Protein AF-A0A536CEG0-F1 (afdb_monomer)

Structure (mmCIF, N/CA/C/O backbone):
data_AF-A0A536CEG0-F1
#
_entry.id   AF-A0A536CEG0-F1
#
loop_
_atom_site.group_PDB
_atom_site.id
_atom_site.type_symbol
_atom_site.label_atom_id
_atom_site.label_alt_id
_atom_site.label_comp_id
_atom_site.label_asym_id
_atom_site.label_entity_id
_atom_site.label_seq_id
_atom_site.pdbx_PDB_ins_code
_atom_site.Cartn_x
_atom_site.Cartn_y
_atom_site.Cartn_z
_atom_site.occupancy
_atom_site.B_iso_or_equiv
_atom_site.auth_seq_id
_atom_site.auth_comp_id
_atom_site.auth_asym_id
_atom_site.auth_atom_id
_atom_site.pdbx_PDB_model_num
ATOM 1 N N . MET A 1 1 ? -6.445 0.793 20.386 1.00 78.94 1 MET A N 1
ATOM 2 C CA . MET A 1 1 ? -6.474 -0.437 19.565 1.00 78.94 1 MET A CA 1
ATOM 3 C C . MET A 1 1 ? -5.183 -0.459 18.763 1.00 78.94 1 MET A C 1
ATOM 5 O O . MET A 1 1 ? -4.771 0.615 18.348 1.00 78.94 1 MET A O 1
ATOM 9 N N . ILE A 1 2 ? -4.511 -1.605 18.633 1.00 89.88 2 ILE A N 1
ATOM 10 C CA . ILE A 1 2 ? -3.238 -1.699 17.895 1.00 89.88 2 ILE A CA 1
ATOM 11 C C . ILE A 1 2 ? -3.540 -1.545 16.394 1.00 89.88 2 ILE A C 1
ATOM 13 O O . ILE A 1 2 ? -4.422 -2.263 15.911 1.00 89.88 2 ILE A O 1
ATOM 17 N N . PRO A 1 3 ? -2.881 -0.627 15.662 1.00 93.00 3 PRO A N 1
ATOM 18 C CA . PRO A 1 3 ? -3.089 -0.497 14.227 1.00 93.00 3 PRO A CA 1
ATOM 19 C C . PRO A 1 3 ? -2.531 -1.719 13.494 1.00 93.00 3 PRO A C 1
ATOM 21 O O . PRO A 1 3 ? -1.520 -2.295 13.900 1.00 93.00 3 PRO A O 1
ATOM 24 N N . VAL A 1 4 ? -3.180 -2.112 12.401 1.00 95.81 4 VAL A N 1
ATOM 25 C CA . VAL A 1 4 ? -2.738 -3.235 11.566 1.00 95.81 4 VAL A CA 1
ATOM 26 C C . VAL A 1 4 ? -2.198 -2.704 10.247 1.00 95.81 4 VAL A C 1
ATOM 28 O O . VAL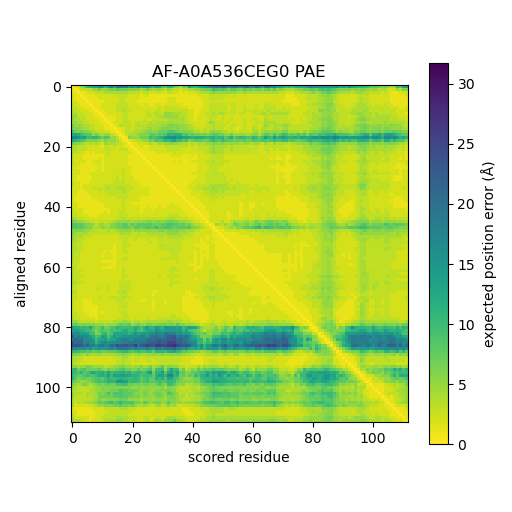 A 1 4 ? -2.864 -1.938 9.554 1.00 95.81 4 VAL A O 1
ATOM 31 N N . VAL A 1 5 ? -0.998 -3.126 9.871 1.00 95.75 5 VAL A N 1
ATOM 32 C CA . VAL A 1 5 ? -0.405 -2.832 8.566 1.00 95.75 5 VAL A CA 1
ATOM 33 C C . VAL A 1 5 ? -0.405 -4.114 7.752 1.00 95.75 5 VAL A C 1
ATOM 35 O O . VAL A 1 5 ? 0.249 -5.084 8.115 1.00 95.75 5 VAL A O 1
ATOM 38 N N . VAL A 1 6 ? -1.146 -4.126 6.652 1.00 96.62 6 VAL A N 1
ATOM 39 C CA . VAL A 1 6 ? -1.098 -5.176 5.637 1.00 96.62 6 VAL A CA 1
ATOM 40 C C . V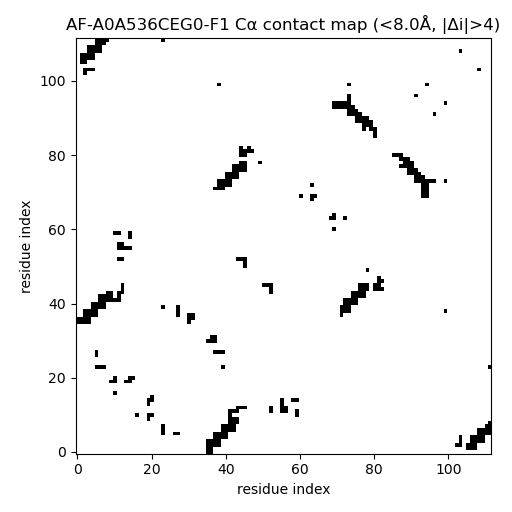AL A 1 6 ? 0.079 -4.856 4.722 1.00 96.62 6 VAL A C 1
ATOM 42 O O . VAL A 1 6 ? 0.032 -3.877 3.984 1.00 96.62 6 VAL A O 1
ATOM 45 N N . GLY A 1 7 ? 1.162 -5.617 4.822 1.00 94.94 7 GLY A N 1
ATOM 46 C CA . GLY A 1 7 ? 2.349 -5.451 3.989 1.00 94.94 7 GLY A CA 1
ATOM 47 C C . GLY A 1 7 ? 2.308 -6.393 2.795 1.00 94.94 7 GLY A C 1
ATOM 48 O O . GLY A 1 7 ? 2.046 -7.579 2.972 1.00 94.94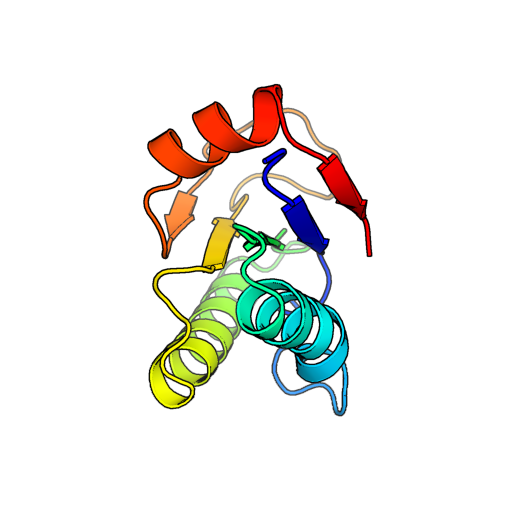 7 GLY A O 1
ATOM 49 N N . SER A 1 8 ? 2.592 -5.888 1.597 1.00 94.94 8 SER A N 1
ATOM 50 C CA . SER A 1 8 ? 2.819 -6.727 0.417 1.00 94.94 8 SER A CA 1
ATOM 51 C C . SER A 1 8 ? 3.820 -6.098 -0.550 1.00 94.94 8 SER A C 1
ATOM 53 O O . SER A 1 8 ? 4.196 -4.932 -0.434 1.00 94.94 8 SER A O 1
ATOM 55 N N . ARG A 1 9 ? 4.301 -6.911 -1.493 1.00 92.75 9 ARG A N 1
ATOM 56 C CA . ARG A 1 9 ? 5.365 -6.546 -2.450 1.00 92.75 9 ARG A CA 1
ATOM 57 C C . ARG A 1 9 ? 5.139 -7.060 -3.874 1.00 92.75 9 ARG A C 1
ATOM 59 O O . ARG A 1 9 ? 6.080 -7.210 -4.657 1.00 92.75 9 ARG A O 1
ATOM 66 N N . PHE A 1 10 ? 3.911 -7.470 -4.176 1.00 90.50 10 PHE A N 1
ATOM 67 C CA . PHE A 1 10 ? 3.590 -8.214 -5.396 1.00 90.50 10 PHE A CA 1
ATOM 68 C C . PHE A 1 10 ? 2.471 -7.583 -6.220 1.00 90.50 10 PHE A C 1
ATOM 70 O O . PHE A 1 10 ? 2.364 -7.878 -7.413 1.00 90.50 10 PHE A O 1
ATOM 77 N N . VAL A 1 11 ? 1.656 -6.705 -5.633 1.00 92.75 11 VAL A N 1
ATOM 78 C CA . VAL A 1 11 ? 0.476 -6.170 -6.310 1.00 92.75 11 VAL A CA 1
ATOM 79 C C . VAL A 1 11 ? 0.863 -5.031 -7.239 1.00 92.75 11 VAL A C 1
ATOM 81 O O . VAL A 1 11 ? 0.526 -5.076 -8.419 1.00 92.75 11 VAL A O 1
ATOM 84 N N . ALA A 1 12 ? 1.636 -4.051 -6.766 1.00 88.81 12 ALA A N 1
ATOM 85 C CA . ALA A 1 12 ? 2.073 -2.930 -7.598 1.00 88.81 12 ALA A CA 1
ATOM 86 C C . ALA A 1 12 ? 3.039 -3.365 -8.709 1.00 88.81 12 ALA A C 1
ATOM 88 O O . ALA A 1 12 ? 3.161 -2.676 -9.719 1.00 88.81 12 ALA A O 1
ATOM 89 N N . LYS A 1 13 ? 3.688 -4.531 -8.570 1.00 90.44 13 LYS A N 1
ATOM 90 C CA . LYS A 1 13 ? 4.522 -5.135 -9.622 1.00 90.44 13 LYS A CA 1
ATOM 91 C C . LYS A 1 13 ? 3.690 -5.666 -10.796 1.00 90.44 13 LYS A C 1
ATOM 93 O O . LYS A 1 13 ? 4.147 -5.642 -11.940 1.00 90.44 13 LYS A O 1
ATOM 98 N N . TYR A 1 14 ? 2.496 -6.188 -10.519 1.00 90.19 14 TYR A N 1
ATOM 99 C CA . TYR A 1 14 ? 1.606 -6.766 -11.523 1.00 90.19 14 TYR A CA 1
ATOM 100 C C . TYR A 1 14 ? 0.133 -6.477 -11.181 1.00 90.19 14 TYR A C 1
ATOM 102 O O . TYR A 1 14 ? -0.615 -7.389 -10.813 1.00 90.19 14 TYR A O 1
ATOM 110 N N . PRO A 1 15 ? -0.300 -5.208 -11.309 1.00 88.44 15 PRO A N 1
ATOM 111 C CA . PRO A 1 15 ? -1.611 -4.762 -10.830 1.00 88.44 15 PRO A CA 1
ATOM 112 C C . PRO A 1 15 ? -2.771 -5.360 -11.627 1.00 88.44 15 PRO A C 1
ATOM 114 O O . PRO A 1 15 ? -3.870 -5.500 -11.105 1.00 88.44 15 PRO A O 1
ATOM 117 N N . THR A 1 16 ? -2.530 -5.750 -12.880 1.00 87.56 16 THR A N 1
ATOM 118 C CA . THR A 1 16 ? -3.519 -6.393 -13.756 1.00 87.56 16 THR A CA 1
ATOM 119 C C . THR A 1 16 ? -3.600 -7.910 -13.568 1.00 87.56 16 THR A C 1
ATOM 121 O O . THR A 1 16 ? -4.397 -8.568 -14.235 1.00 87.56 16 THR A O 1
ATOM 124 N N . GLY A 1 17 ? -2.784 -8.485 -12.677 1.00 84.19 17 GLY A N 1
ATOM 125 C CA . GLY A 1 17 ? -2.828 -9.905 -12.353 1.00 84.19 17 GLY A CA 1
ATOM 126 C C . GLY A 1 17 ? -4.125 -10.282 -11.657 1.00 84.19 17 GLY A C 1
ATOM 127 O O . GLY A 1 17 ? -4.418 -9.781 -10.571 1.00 84.19 17 GLY A O 1
ATOM 128 N N . GLY A 1 18 ? -4.892 -11.179 -12.281 1.00 75.12 18 GLY A N 1
ATOM 129 C CA . GLY A 1 18 ? -6.186 -11.627 -11.772 1.00 75.12 18 GLY A CA 1
ATOM 130 C C . GLY A 1 18 ? -6.083 -12.127 -10.331 1.00 75.12 18 GLY A C 1
ATOM 131 O O . GLY A 1 18 ? -5.405 -13.111 -10.059 1.00 75.12 18 GLY A O 1
ATOM 132 N N . GLY A 1 19 ? -6.743 -11.427 -9.408 1.00 80.50 19 GLY A N 1
ATOM 133 C CA . GLY A 1 19 ? -6.816 -11.789 -7.991 1.00 80.50 19 GLY A CA 1
ATOM 134 C C . GLY A 1 19 ? -5.708 -11.226 -7.094 1.00 80.50 19 GLY A C 1
ATOM 135 O O . GLY A 1 19 ? -5.956 -11.082 -5.901 1.00 80.50 19 GLY A O 1
ATOM 136 N N . ASN A 1 20 ? -4.546 -10.816 -7.619 1.00 87.56 20 ASN A N 1
ATOM 137 C CA . ASN A 1 20 ? -3.448 -10.295 -6.784 1.00 87.56 20 ASN A CA 1
ATOM 138 C C . ASN A 1 20 ? -3.881 -9.076 -5.967 1.00 87.56 20 ASN A C 1
ATOM 140 O O . ASN A 1 20 ? -3.627 -9.000 -4.769 1.00 87.56 20 ASN A O 1
ATOM 144 N N . PHE A 1 21 ? -4.588 -8.150 -6.615 1.00 90.56 21 PHE A N 1
ATOM 145 C CA . PHE A 1 21 ? -5.092 -6.944 -5.968 1.00 90.56 21 PHE A CA 1
ATOM 146 C C . PHE A 1 21 ? -6.102 -7.251 -4.857 1.00 90.56 21 PHE A C 1
ATOM 148 O O . PHE A 1 21 ? -6.144 -6.560 -3.843 1.00 90.56 21 PHE A O 1
ATOM 155 N N . TRP A 1 22 ? -6.901 -8.307 -5.027 1.00 91.56 22 TRP A N 1
ATOM 156 C CA . TRP A 1 22 ? -7.939 -8.676 -4.069 1.00 91.56 22 TRP A CA 1
ATOM 157 C C . TRP A 1 22 ? -7.361 -9.155 -2.733 1.00 91.56 22 TRP A C 1
ATOM 159 O O . TRP A 1 22 ? -7.965 -8.909 -1.690 1.00 91.56 22 TRP A O 1
ATOM 169 N N . VAL A 1 23 ? -6.189 -9.803 -2.745 1.00 93.06 23 VAL A N 1
ATOM 170 C CA . VAL A 1 23 ? -5.642 -10.457 -1.548 1.00 93.06 23 VAL A CA 1
ATOM 171 C C . VAL A 1 23 ? -5.352 -9.460 -0.418 1.00 93.06 23 VAL A C 1
ATOM 173 O O . VAL A 1 23 ? -5.892 -9.685 0.662 1.00 93.06 23 VAL A O 1
ATOM 176 N N . PRO A 1 24 ? -4.603 -8.352 -0.598 1.00 95.88 24 PRO A N 1
ATOM 177 C CA . PRO A 1 24 ? -4.438 -7.364 0.473 1.00 95.88 24 PRO A CA 1
ATOM 178 C C . PRO A 1 24 ? -5.691 -6.503 0.679 1.00 95.88 24 PRO A C 1
ATOM 180 O O . PRO A 1 24 ? -6.004 -6.125 1.810 1.00 95.88 24 PRO A O 1
ATOM 183 N N . LEU A 1 25 ? -6.444 -6.231 -0.396 1.00 95.69 25 LEU A N 1
ATOM 184 C CA . LEU A 1 25 ? -7.642 -5.392 -0.344 1.00 95.69 25 LEU A CA 1
ATOM 185 C C . LEU A 1 25 ? -8.709 -5.965 0.596 1.00 95.69 25 LEU A C 1
ATOM 187 O O . LEU A 1 25 ? -9.279 -5.218 1.389 1.00 95.69 25 LEU A O 1
ATOM 191 N N . GLN A 1 26 ? -8.974 -7.273 0.547 1.00 96.00 26 GLN A N 1
ATOM 192 C CA . GLN A 1 26 ? -9.984 -7.885 1.419 1.00 96.00 26 GLN A CA 1
ATOM 193 C C . GLN A 1 26 ? -9.605 -7.786 2.906 1.00 96.00 26 GLN A C 1
ATOM 195 O O . GLN A 1 26 ? -10.487 -7.570 3.736 1.00 96.00 26 GLN A O 1
ATOM 200 N N . TYR A 1 27 ? -8.311 -7.872 3.252 1.00 97.31 27 TYR A N 1
ATOM 201 C CA . TYR A 1 27 ? -7.854 -7.662 4.630 1.00 97.31 27 TYR A CA 1
ATOM 202 C C . TYR A 1 27 ? -8.035 -6.206 5.046 1.00 97.31 27 TYR A C 1
ATOM 204 O O . TYR A 1 27 ? -8.602 -5.949 6.106 1.00 97.31 27 TYR A O 1
ATOM 212 N N . LEU A 1 28 ? -7.619 -5.255 4.203 1.00 97.06 28 LEU A N 1
ATOM 213 C CA . LEU A 1 28 ? -7.790 -3.828 4.471 1.00 97.06 28 LEU A CA 1
ATOM 214 C C . LEU A 1 28 ? -9.265 -3.475 4.724 1.00 97.06 28 LEU A C 1
ATOM 216 O O . LEU A 1 28 ? -9.590 -2.853 5.736 1.00 97.06 28 LEU A O 1
ATOM 220 N N . LEU A 1 29 ? -10.157 -3.889 3.820 1.00 97.31 29 LEU A N 1
ATOM 221 C CA . LEU A 1 29 ? -11.587 -3.597 3.913 1.00 97.31 29 LEU A CA 1
ATOM 222 C C . LEU A 1 29 ? -12.245 -4.323 5.091 1.00 97.31 29 LEU A C 1
ATOM 224 O O . LEU A 1 29 ? -13.002 -3.705 5.838 1.00 97.31 29 LEU A O 1
ATOM 228 N N . GLY A 1 30 ? -11.934 -5.606 5.292 1.00 97.88 30 GLY A N 1
ATOM 229 C CA . GLY A 1 30 ? -12.488 -6.401 6.386 1.00 97.88 30 GLY A CA 1
ATOM 230 C C . GLY A 1 30 ? -12.094 -5.859 7.760 1.00 97.88 30 GLY A C 1
ATOM 231 O O . GLY A 1 30 ? -12.953 -5.673 8.618 1.00 97.88 30 GLY A O 1
ATOM 232 N N . LEU A 1 31 ? -10.816 -5.523 7.957 1.00 97.25 31 LEU A N 1
ATOM 233 C CA . LEU A 1 31 ? -10.331 -4.934 9.207 1.00 97.25 31 LEU A CA 1
ATOM 234 C C . LEU A 1 31 ? -10.998 -3.582 9.486 1.00 97.25 31 LEU A C 1
ATOM 236 O O . LEU A 1 31 ? -11.468 -3.347 10.600 1.00 97.25 31 LEU A O 1
ATOM 240 N N . ARG A 1 32 ? -11.117 -2.714 8.475 1.00 95.94 32 ARG A N 1
ATOM 241 C CA . ARG A 1 32 ? -11.794 -1.419 8.643 1.00 95.94 32 ARG A CA 1
ATOM 242 C C . ARG A 1 32 ? -13.285 -1.562 8.929 1.00 95.94 32 ARG A C 1
ATOM 244 O O . ARG A 1 32 ? -13.802 -0.813 9.754 1.00 95.94 32 ARG A O 1
ATOM 251 N N . ALA A 1 33 ? -13.963 -2.539 8.327 1.00 97.50 33 ALA A N 1
ATOM 252 C CA . ALA A 1 33 ? -15.359 -2.845 8.640 1.00 97.50 33 ALA A CA 1
ATOM 253 C C . ALA A 1 33 ? -15.554 -3.300 10.100 1.00 97.50 33 ALA A C 1
ATOM 255 O O . ALA A 1 33 ? -16.603 -3.048 10.686 1.00 97.50 33 ALA A O 1
ATOM 256 N N . LEU A 1 34 ? -14.531 -3.911 10.709 1.00 97.06 34 LEU A N 1
ATOM 257 C CA . LEU A 1 34 ? -14.507 -4.282 12.130 1.00 97.06 34 LEU A CA 1
ATOM 258 C C . LEU A 1 34 ? -14.105 -3.125 13.065 1.00 97.06 34 LEU A C 1
ATOM 260 O O . LEU A 1 34 ? -13.987 -3.326 14.272 1.00 97.06 34 LEU A O 1
ATOM 264 N N . GLY A 1 35 ? -13.874 -1.920 12.535 1.00 95.88 35 GLY A N 1
ATOM 265 C CA . GLY A 1 35 ? -13.415 -0.768 13.313 1.00 95.88 35 GLY A CA 1
ATOM 266 C C . GLY A 1 35 ? -11.924 -0.801 13.661 1.00 95.88 35 GLY A C 1
ATOM 267 O O . GLY A 1 35 ? -11.476 0.000 14.481 1.00 95.88 35 GLY A O 1
ATOM 268 N N . VAL A 1 36 ? -11.147 -1.699 13.044 1.00 95.19 36 VAL A N 1
ATOM 269 C CA . VAL A 1 36 ? -9.691 -1.733 13.197 1.00 95.19 36 VAL A CA 1
ATOM 270 C C . VAL A 1 36 ? -9.067 -0.639 12.341 1.00 95.19 36 VAL A C 1
ATOM 272 O O . VAL A 1 36 ? -9.370 -0.479 11.156 1.00 95.19 36 VAL A O 1
ATOM 275 N N . GLU A 1 37 ? -8.149 0.111 12.940 1.00 93.50 37 GLU A N 1
ATOM 276 C CA . GLU A 1 37 ? -7.315 1.052 12.210 1.00 93.50 37 GLU A CA 1
ATOM 277 C C . GLU A 1 37 ? -6.307 0.277 11.348 1.00 93.50 37 GLU A C 1
ATOM 279 O O . GLU A 1 37 ? -5.288 -0.195 11.849 1.00 93.50 37 GLU A O 1
ATOM 284 N N . ALA A 1 38 ? -6.616 0.098 10.061 1.00 95.19 38 ALA A N 1
ATOM 285 C CA . ALA A 1 38 ? -5.816 -0.731 9.161 1.00 95.19 38 ALA A CA 1
ATOM 286 C C . ALA A 1 38 ? -5.265 0.033 7.953 1.00 95.19 38 ALA A C 1
ATOM 288 O O . ALA A 1 38 ? -5.980 0.801 7.313 1.00 95.19 38 ALA A O 1
ATOM 289 N N . TYR A 1 39 ? -4.013 -0.208 7.594 1.00 95.31 39 TYR A N 1
ATOM 290 C CA . TYR A 1 39 ? -3.362 0.384 6.427 1.00 95.31 39 TYR A CA 1
ATOM 291 C C . TYR A 1 39 ? -2.783 -0.700 5.536 1.00 95.31 39 TYR A C 1
ATOM 293 O O . TYR A 1 39 ? -2.455 -1.779 6.016 1.00 95.31 39 TYR A O 1
ATOM 301 N N . TRP A 1 40 ? -2.617 -0.402 4.254 1.00 95.75 40 TRP A N 1
ATOM 302 C CA . TRP A 1 40 ? -1.868 -1.252 3.336 1.00 95.75 40 TRP A CA 1
ATOM 303 C C . TRP A 1 40 ? -0.563 -0.555 2.953 1.00 95.75 40 TRP A C 1
ATOM 305 O O . TRP A 1 40 ? -0.583 0.561 2.443 1.00 95.75 40 TRP A O 1
ATOM 315 N N . LEU A 1 41 ? 0.563 -1.212 3.221 1.00 94.88 41 LEU A N 1
ATOM 316 C CA . LEU A 1 41 ? 1.891 -0.835 2.756 1.00 94.88 41 LEU A CA 1
ATOM 317 C C . LEU A 1 41 ? 2.291 -1.716 1.564 1.00 94.88 41 LEU A C 1
ATOM 319 O O . LEU A 1 41 ? 2.550 -2.907 1.735 1.00 94.88 41 LEU A O 1
ATOM 323 N N . GLU A 1 42 ? 2.360 -1.132 0.372 1.00 95.12 42 GLU A N 1
ATOM 324 C CA . GLU A 1 42 ? 2.820 -1.812 -0.841 1.00 95.12 42 GLU A CA 1
ATOM 325 C C . GLU A 1 42 ? 4.255 -1.396 -1.178 1.00 95.12 42 GLU A C 1
ATOM 327 O O . GLU A 1 42 ? 4.561 -0.211 -1.325 1.00 95.12 42 GLU A O 1
ATOM 332 N N . LEU A 1 43 ? 5.140 -2.377 -1.321 1.00 93.38 43 LEU A N 1
ATOM 333 C CA . LEU A 1 43 ? 6.550 -2.170 -1.640 1.00 93.38 43 LEU A CA 1
ATOM 334 C C . LEU A 1 43 ? 6.833 -2.558 -3.095 1.00 93.38 43 LEU A C 1
ATOM 336 O O . LEU A 1 43 ? 6.444 -3.634 -3.550 1.00 93.38 43 LEU A O 1
ATOM 340 N N . LEU A 1 44 ? 7.535 -1.698 -3.833 1.00 93.06 44 LEU A N 1
ATOM 341 C CA . LEU A 1 44 ? 7.804 -1.891 -5.255 1.00 93.06 44 LEU A CA 1
ATOM 342 C C . LEU A 1 44 ? 9.290 -1.722 -5.579 1.00 93.06 44 LEU A C 1
ATOM 344 O O . LEU A 1 44 ? 9.852 -0.641 -5.421 1.00 93.06 44 LEU A O 1
ATOM 348 N N . TRP A 1 45 ? 9.885 -2.777 -6.140 1.00 92.06 45 TRP A N 1
ATOM 349 C CA . TRP A 1 45 ? 11.217 -2.752 -6.749 1.00 92.06 45 TRP A CA 1
ATOM 350 C C . TRP A 1 45 ? 11.116 -2.915 -8.272 1.00 92.06 45 TRP A C 1
ATOM 352 O O . TRP A 1 45 ? 10.319 -3.733 -8.748 1.00 92.06 45 TRP A O 1
ATOM 362 N N . PRO A 1 46 ? 11.926 -2.184 -9.053 1.00 88.88 46 PRO A N 1
ATOM 363 C CA . PRO A 1 46 ? 11.796 -2.097 -10.501 1.00 88.88 46 PRO A CA 1
ATOM 364 C C . PRO A 1 46 ? 12.295 -3.314 -11.281 1.00 88.88 46 PRO A C 1
ATOM 366 O O . PRO A 1 46 ? 11.931 -3.456 -12.446 1.00 88.88 46 PRO A O 1
ATOM 369 N N . GLN A 1 47 ? 13.086 -4.200 -10.665 1.00 84.19 47 GLN A N 1
ATOM 370 C CA . GLN A 1 47 ? 13.668 -5.383 -11.323 1.00 84.19 47 GLN A CA 1
ATOM 371 C C . GLN A 1 47 ? 14.359 -5.022 -12.646 1.00 84.19 47 GLN A C 1
ATOM 373 O O . GLN A 1 47 ? 13.975 -5.498 -13.715 1.00 84.19 47 GLN A O 1
ATOM 378 N N . SER A 1 48 ? 15.316 -4.098 -12.560 1.00 83.56 48 SER A N 1
ATOM 379 C CA . SER A 1 48 ? 16.085 -3.563 -13.689 1.00 83.56 48 SER A CA 1
ATOM 380 C C . SER A 1 48 ? 15.284 -2.745 -14.735 1.00 83.56 48 SER A C 1
ATOM 382 O O . SER A 1 48 ? 15.888 -2.216 -15.665 1.00 83.56 48 SER A O 1
ATOM 384 N N . ASP A 1 49 ? 13.958 -2.557 -14.589 1.00 91.31 49 ASP A N 1
ATOM 385 C CA . ASP A 1 49 ? 13.126 -1.702 -15.465 1.00 91.31 49 ASP A CA 1
ATOM 386 C C . ASP A 1 49 ? 12.246 -0.720 -14.663 1.00 91.31 49 ASP A C 1
ATOM 388 O O . ASP A 1 49 ? 11.057 -0.937 -14.392 1.00 91.31 49 ASP A O 1
ATOM 392 N N . VAL A 1 50 ? 12.835 0.428 -14.316 1.00 91.62 50 VAL A N 1
ATOM 393 C CA . VAL A 1 50 ? 12.159 1.511 -13.576 1.00 91.62 50 VAL A CA 1
ATOM 394 C C . VAL A 1 50 ? 10.968 2.076 -14.347 1.00 91.62 50 VAL A C 1
ATOM 396 O O . VAL A 1 50 ? 9.947 2.425 -13.751 1.00 91.62 50 VAL A O 1
ATOM 399 N N . ALA A 1 51 ? 11.050 2.145 -15.677 1.00 93.62 51 ALA A N 1
ATOM 400 C CA . ALA A 1 51 ? 9.963 2.677 -16.491 1.00 93.62 51 ALA A CA 1
ATOM 401 C C . ALA A 1 51 ? 8.724 1.773 -16.407 1.00 93.62 51 ALA A C 1
ATOM 403 O O . ALA A 1 51 ? 7.600 2.264 -16.266 1.00 93.62 51 ALA A O 1
ATOM 404 N N . ARG A 1 52 ? 8.910 0.449 -16.440 1.00 93.69 52 ARG A N 1
ATOM 405 C CA . ARG A 1 52 ? 7.835 -0.522 -16.204 1.00 93.69 52 ARG A CA 1
ATOM 406 C C . ARG A 1 52 ? 7.287 -0.441 -14.787 1.00 93.69 52 ARG A C 1
ATOM 408 O O . ARG A 1 52 ? 6.065 -0.502 -14.624 1.00 93.69 52 ARG A O 1
ATOM 415 N N . ALA A 1 53 ? 8.148 -0.278 -13.788 1.00 93.56 53 ALA A N 1
ATOM 416 C CA . ALA A 1 53 ? 7.725 -0.105 -12.401 1.00 93.56 53 ALA A CA 1
ATOM 417 C C . ALA A 1 53 ? 6.798 1.109 -12.255 1.00 93.56 53 ALA A C 1
ATOM 419 O O . ALA A 1 53 ? 5.704 0.982 -11.715 1.00 93.56 53 ALA A O 1
ATOM 420 N N . ARG A 1 54 ? 7.165 2.256 -12.845 1.00 95.12 54 ARG A N 1
ATOM 421 C CA . ARG A 1 54 ? 6.336 3.472 -12.834 1.00 95.12 54 ARG A CA 1
ATOM 422 C C . ARG A 1 54 ? 4.998 3.296 -13.555 1.00 95.12 54 ARG A C 1
ATOM 424 O O . ARG A 1 54 ? 3.983 3.756 -13.043 1.00 95.12 54 ARG A O 1
ATOM 431 N N . ARG A 1 55 ? 4.953 2.595 -14.695 1.00 95.75 55 ARG A N 1
ATOM 432 C CA . ARG A 1 55 ? 3.676 2.276 -15.376 1.00 95.75 55 ARG A CA 1
ATOM 433 C C . ARG A 1 55 ? 2.768 1.392 -14.515 1.00 95.75 55 ARG A C 1
ATOM 435 O O . ARG A 1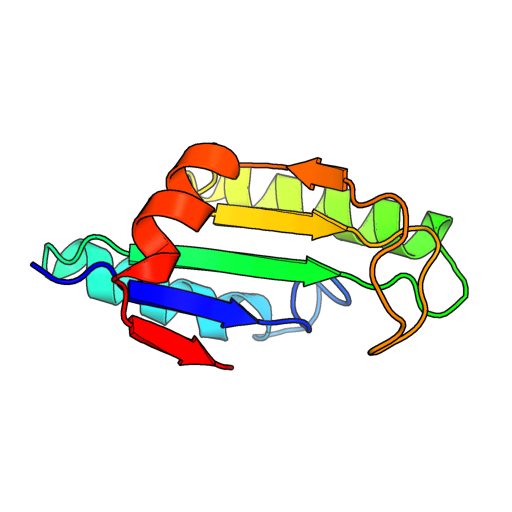 55 ? 1.553 1.587 -14.477 1.00 95.75 55 ARG A O 1
ATOM 442 N N . SER A 1 56 ? 3.359 0.426 -13.818 1.00 94.75 56 SER A N 1
ATOM 443 C CA . SER A 1 56 ? 2.624 -0.483 -12.932 1.00 94.75 56 SER A CA 1
ATOM 444 C C . SER A 1 56 ? 2.120 0.259 -11.689 1.00 94.75 56 SER A C 1
ATOM 446 O O . SER A 1 56 ? 0.948 0.140 -11.346 1.00 94.75 56 SER A O 1
ATOM 448 N N . LEU A 1 57 ? 2.949 1.132 -11.105 1.00 95.50 57 LEU A N 1
ATOM 449 C CA . LEU A 1 57 ? 2.561 2.059 -10.041 1.00 95.50 57 LEU A CA 1
ATOM 450 C C . LEU A 1 57 ? 1.375 2.938 -10.456 1.00 95.50 57 LEU A C 1
ATOM 452 O O . LEU A 1 57 ? 0.397 3.006 -9.724 1.00 95.50 57 LEU A O 1
ATOM 456 N N . GLN A 1 58 ? 1.425 3.563 -11.636 1.00 95.88 58 GLN A N 1
ATOM 457 C CA . GLN A 1 58 ? 0.325 4.391 -12.144 1.00 95.88 58 GLN A CA 1
ATOM 458 C C . GLN A 1 58 ? -0.973 3.589 -12.289 1.00 95.88 58 GLN A C 1
ATOM 460 O O . GLN A 1 58 ? -2.033 4.040 -11.867 1.00 95.88 58 GLN A O 1
ATOM 465 N N . THR A 1 59 ? -0.891 2.372 -12.834 1.00 95.44 59 THR A N 1
ATOM 466 C CA . THR A 1 59 ? -2.059 1.486 -12.968 1.00 95.44 59 THR A CA 1
ATOM 467 C C . THR A 1 59 ? -2.639 1.127 -11.599 1.00 95.44 59 THR A C 1
ATOM 469 O O . THR A 1 59 ? -3.850 1.197 -11.398 1.00 95.44 59 THR A O 1
ATOM 472 N N . PHE A 1 60 ? -1.776 0.789 -10.638 1.00 95.38 60 PHE A N 1
ATOM 473 C CA . PHE A 1 60 ? -2.172 0.513 -9.260 1.00 95.38 60 PHE A CA 1
ATOM 474 C C . PHE A 1 60 ? -2.833 1.733 -8.601 1.00 95.38 60 PHE A C 1
ATOM 476 O O . PHE A 1 60 ? -3.886 1.592 -7.984 1.00 95.38 60 PHE A O 1
ATOM 483 N N . GLN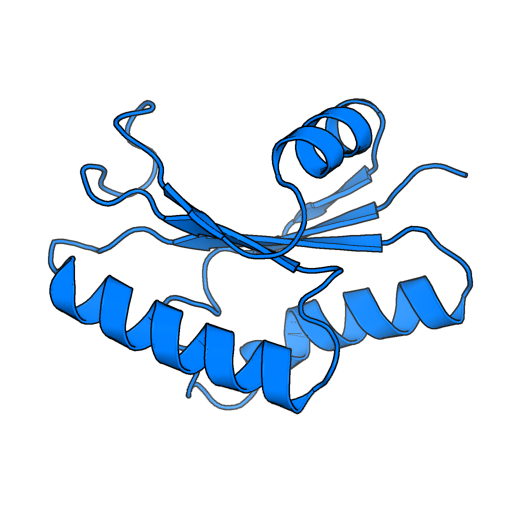 A 1 61 ? -2.268 2.932 -8.790 1.00 95.19 61 GLN A N 1
ATOM 484 C CA . GLN A 1 61 ? -2.831 4.197 -8.312 1.00 95.19 61 GLN A CA 1
ATOM 485 C C . GLN A 1 61 ? -4.242 4.428 -8.862 1.00 95.19 61 GLN A C 1
ATOM 487 O O . GLN A 1 61 ? -5.163 4.687 -8.093 1.00 95.19 61 GLN A O 1
ATOM 492 N N . CYS A 1 62 ? -4.455 4.235 -10.166 1.00 95.19 62 CYS A N 1
ATOM 493 C CA . CYS A 1 62 ? -5.789 4.340 -10.756 1.00 95.19 62 CYS A CA 1
ATOM 494 C C . CYS A 1 62 ? -6.802 3.383 -10.105 1.00 95.19 62 CYS A C 1
ATOM 496 O O . CYS A 1 62 ? -7.949 3.770 -9.897 1.00 95.19 62 CYS A O 1
ATOM 498 N N . TYR A 1 63 ? -6.400 2.155 -9.764 1.00 93.62 63 TYR A N 1
ATOM 499 C CA . TYR A 1 63 ? -7.291 1.198 -9.101 1.00 93.62 63 TYR A CA 1
ATOM 500 C C . TYR A 1 63 ? -7.627 1.599 -7.666 1.00 93.62 63 TYR A C 1
ATOM 502 O O . TYR A 1 63 ? -8.795 1.537 -7.286 1.00 93.62 63 TYR A O 1
ATOM 510 N N . VAL A 1 64 ? -6.647 2.041 -6.871 1.00 94.38 64 VAL A N 1
ATOM 511 C CA . VAL A 1 64 ? -6.918 2.457 -5.483 1.00 94.38 64 VAL A CA 1
ATOM 512 C C . VAL A 1 64 ? -7.784 3.715 -5.414 1.00 94.38 64 VAL A C 1
ATOM 514 O O . VAL A 1 64 ? -8.647 3.804 -4.539 1.00 94.38 64 VAL A O 1
ATOM 517 N N . GLU A 1 65 ? -7.606 4.644 -6.357 1.00 95.12 65 GLU A N 1
ATOM 518 C CA . GLU A 1 65 ? -8.441 5.842 -6.492 1.00 95.12 65 GLU A CA 1
ATOM 519 C C . GLU A 1 65 ? -9.870 5.475 -6.906 1.00 95.12 65 GLU A C 1
ATOM 521 O O . GLU A 1 65 ? -10.829 5.882 -6.254 1.00 95.12 65 GLU A O 1
ATOM 526 N N . ALA A 1 66 ? -10.031 4.632 -7.933 1.00 94.94 66 ALA A N 1
ATOM 527 C CA . ALA A 1 66 ? -11.348 4.190 -8.398 1.00 94.94 66 ALA A CA 1
ATOM 528 C C . ALA A 1 66 ? -12.149 3.436 -7.320 1.00 94.94 66 ALA A C 1
ATOM 530 O O . ALA A 1 66 ? -13.378 3.464 -7.328 1.00 94.94 66 ALA A O 1
ATOM 531 N N . LEU A 1 67 ? -11.459 2.773 -6.390 1.00 93.94 67 LEU A N 1
ATOM 532 C CA . LEU A 1 67 ? -12.061 2.058 -5.264 1.00 93.94 67 LEU A CA 1
ATOM 533 C C . LEU A 1 67 ? -12.290 2.941 -4.024 1.00 93.94 67 LEU A C 1
ATOM 535 O O . LEU A 1 67 ? -12.902 2.474 -3.065 1.00 93.94 67 LEU A O 1
ATOM 539 N N . GLY A 1 68 ? -11.809 4.190 -4.009 1.00 95.19 68 GLY A N 1
ATOM 540 C CA . GLY A 1 68 ? -11.983 5.114 -2.882 1.00 95.19 68 GLY A CA 1
ATOM 541 C C . GLY A 1 68 ? -11.213 4.722 -1.614 1.00 95.19 68 GLY A C 1
ATOM 542 O O . GLY A 1 68 ? -11.643 5.046 -0.504 1.00 95.19 68 GLY A O 1
ATOM 543 N N . VAL A 1 69 ? -10.100 3.996 -1.767 1.00 95.44 69 VAL A N 1
ATOM 544 C CA . VAL A 1 69 ? -9.288 3.468 -0.651 1.00 95.44 69 VAL A CA 1
ATOM 545 C C . VAL A 1 69 ? -7.901 4.105 -0.550 1.00 95.44 69 VAL A C 1
ATOM 547 O O . VAL A 1 69 ? -7.131 3.753 0.344 1.00 95.44 69 VAL A O 1
ATOM 550 N N . ALA A 1 70 ? -7.565 5.042 -1.442 1.00 94.19 70 ALA A N 1
ATOM 551 C CA . ALA A 1 70 ? -6.234 5.641 -1.547 1.00 94.19 70 ALA A CA 1
ATOM 552 C C . ALA A 1 70 ? -5.719 6.235 -0.220 1.00 94.19 70 ALA A C 1
ATOM 554 O O . ALA A 1 70 ? -4.538 6.108 0.100 1.00 94.19 70 ALA A O 1
ATOM 555 N N . GLN A 1 71 ? -6.601 6.794 0.616 1.00 93.06 71 GLN A N 1
ATOM 556 C CA . GLN A 1 71 ? -6.234 7.376 1.912 1.00 93.06 71 GLN A CA 1
ATOM 557 C C . GLN A 1 71 ? -5.739 6.357 2.957 1.00 93.06 71 GLN A C 1
ATOM 559 O O . GLN A 1 71 ? -5.267 6.750 4.026 1.00 93.06 71 GLN A O 1
ATOM 564 N N . TRP A 1 72 ? -5.859 5.055 2.689 1.00 94.56 72 TRP A N 1
ATOM 565 C CA . TRP A 1 72 ? -5.425 3.981 3.589 1.00 94.56 72 TRP A CA 1
ATOM 566 C C . TRP A 1 72 ? -4.264 3.161 3.034 1.00 94.56 72 TRP A C 1
ATOM 568 O O . TRP A 1 72 ? -3.822 2.214 3.686 1.00 94.56 72 TRP A O 1
ATOM 578 N N . ILE A 1 73 ? -3.779 3.510 1.844 1.00 95.06 73 ILE A N 1
ATOM 579 C CA . ILE A 1 73 ? -2.745 2.765 1.139 1.00 95.06 73 ILE A CA 1
ATOM 580 C C . ILE A 1 73 ? -1.528 3.663 0.988 1.00 95.06 73 ILE A C 1
ATOM 582 O O . ILE A 1 73 ? -1.624 4.772 0.470 1.00 95.06 73 ILE A O 1
ATOM 586 N N . ALA A 1 74 ? -0.382 3.173 1.436 1.00 94.38 74 ALA A N 1
ATOM 587 C CA . ALA A 1 74 ? 0.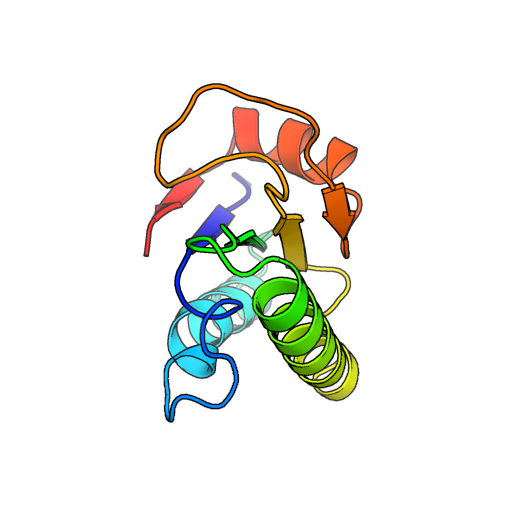912 3.771 1.187 1.00 94.38 74 ALA A CA 1
ATOM 588 C C . ALA A 1 74 ? 1.709 2.882 0.241 1.00 94.38 74 ALA A C 1
ATOM 590 O O . ALA A 1 74 ? 1.722 1.660 0.385 1.00 94.38 74 ALA A O 1
ATOM 591 N N . ILE A 1 75 ? 2.406 3.506 -0.698 1.00 94.06 75 ILE A N 1
ATOM 592 C CA . ILE A 1 75 ? 3.253 2.808 -1.657 1.00 94.06 75 ILE A CA 1
ATOM 593 C C . ILE A 1 75 ? 4.667 3.349 -1.521 1.00 94.06 75 ILE A C 1
ATOM 595 O O . ILE A 1 75 ? 4.863 4.566 -1.451 1.00 94.06 75 ILE A O 1
ATOM 599 N N . VAL A 1 76 ? 5.645 2.450 -1.499 1.00 92.81 76 VAL A N 1
ATOM 600 C CA . VAL A 1 76 ? 7.067 2.794 -1.489 1.00 92.81 76 VAL A CA 1
ATOM 601 C C . VAL A 1 76 ? 7.715 2.194 -2.725 1.00 92.81 76 VAL A C 1
ATOM 603 O O . VAL A 1 76 ? 7.745 0.975 -2.890 1.00 92.81 76 VAL A O 1
ATOM 606 N N . LEU A 1 77 ? 8.205 3.059 -3.609 1.00 92.75 77 LEU A N 1
ATOM 607 C CA . LEU A 1 77 ? 8.999 2.676 -4.769 1.00 92.75 77 LEU A CA 1
ATOM 608 C C . LEU A 1 77 ? 10.479 2.838 -4.426 1.00 92.75 77 LEU A C 1
ATOM 610 O O . LEU A 1 77 ? 10.895 3.902 -3.973 1.00 92.75 77 LEU A O 1
ATOM 614 N N . PHE A 1 78 ? 11.269 1.809 -4.713 1.00 92.06 78 PHE A N 1
ATOM 615 C CA . PHE A 1 78 ? 12.723 1.825 -4.590 1.00 92.06 78 PHE A CA 1
ATOM 616 C C . PHE A 1 78 ? 13.351 1.867 -5.996 1.00 92.06 78 PHE A C 1
ATOM 618 O O . PHE A 1 78 ? 13.684 0.817 -6.541 1.00 92.06 78 PHE A O 1
ATOM 625 N N . PRO A 1 79 ? 13.444 3.045 -6.645 1.00 89.38 79 PRO A N 1
ATOM 626 C CA . PRO A 1 79 ? 13.839 3.173 -8.050 1.00 89.38 79 PRO A CA 1
ATOM 627 C C . PRO A 1 79 ? 15.278 2.727 -8.331 1.00 89.38 79 PRO A C 1
ATOM 629 O O . PRO A 1 79 ? 15.549 2.268 -9.437 1.00 89.38 79 PRO A O 1
ATOM 632 N N . ASP A 1 80 ? 16.166 2.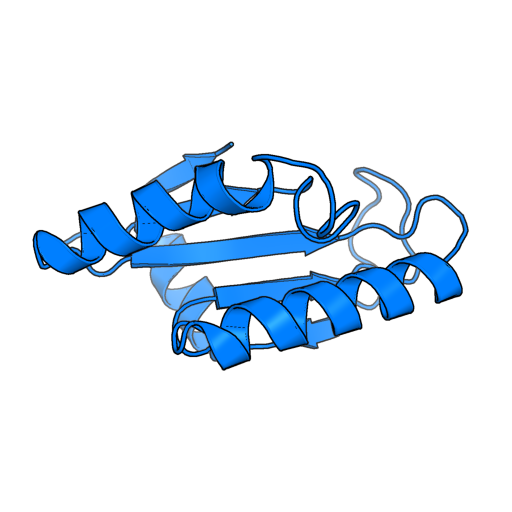851 -7.346 1.00 86.50 80 ASP A N 1
ATOM 633 C CA . ASP A 1 80 ? 17.603 2.606 -7.506 1.00 86.50 80 ASP A CA 1
ATOM 634 C C . ASP A 1 80 ? 18.045 1.247 -6.941 1.00 86.50 80 ASP A C 1
ATOM 636 O O . ASP A 1 80 ? 19.207 0.876 -7.076 1.00 86.50 80 ASP A O 1
ATOM 640 N N . ASN A 1 81 ? 17.132 0.499 -6.315 1.00 80.94 81 ASN A N 1
ATOM 641 C CA . ASN A 1 81 ? 17.458 -0.733 -5.607 1.00 80.94 81 ASN A CA 1
ATOM 642 C C . ASN A 1 81 ? 16.942 -1.955 -6.361 1.00 80.94 81 ASN A C 1
ATOM 644 O O . ASN A 1 81 ? 15.835 -1.967 -6.911 1.00 80.94 81 ASN A O 1
ATOM 648 N N . GLU A 1 82 ? 17.710 -3.035 -6.282 1.00 75.06 82 GLU A N 1
ATOM 649 C CA . GLU A 1 82 ? 17.183 -4.371 -6.522 1.00 75.06 82 GLU A CA 1
ATOM 650 C C . GLU A 1 82 ? 16.686 -4.996 -5.209 1.00 75.06 82 GLU A C 1
ATOM 652 O O . GLU A 1 82 ? 16.719 -4.380 -4.142 1.00 75.06 82 GLU A O 1
ATOM 657 N N . TYR A 1 83 ? 16.090 -6.181 -5.316 1.00 71.38 83 TYR A N 1
ATOM 658 C CA . TYR A 1 83 ? 15.410 -6.848 -4.210 1.00 71.38 83 TYR A CA 1
ATOM 659 C C . TYR A 1 83 ? 16.331 -6.967 -2.977 1.00 71.38 83 TYR A C 1
ATOM 661 O O . TYR A 1 83 ? 17.465 -7.413 -3.116 1.00 71.38 83 TYR A O 1
ATOM 669 N N . ASP A 1 84 ? 15.842 -6.577 -1.796 1.00 66.88 84 ASP A N 1
ATOM 670 C CA . ASP A 1 84 ? 16.570 -6.609 -0.511 1.00 66.88 84 ASP A CA 1
ATOM 671 C C . ASP A 1 84 ? 17.894 -5.797 -0.434 1.00 66.88 84 ASP A C 1
ATOM 673 O O . ASP A 1 84 ? 18.656 -5.968 0.519 1.00 66.88 84 ASP A O 1
ATOM 677 N N . ASP A 1 85 ? 18.172 -4.882 -1.372 1.00 61.97 85 ASP A N 1
ATOM 678 C CA . ASP A 1 85 ? 19.370 -4.019 -1.334 1.00 61.97 85 ASP A CA 1
ATOM 679 C C . ASP A 1 85 ? 19.173 -2.836 -0.347 1.00 61.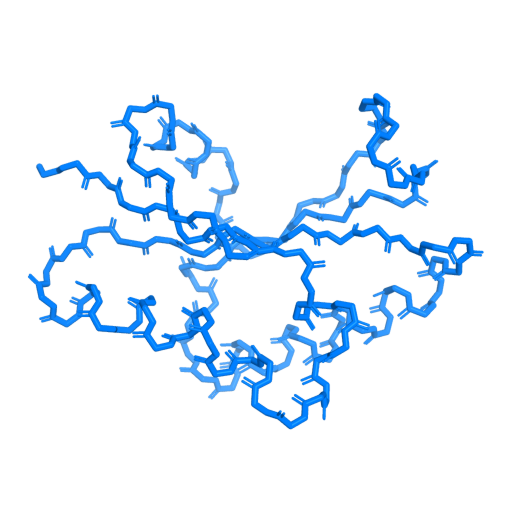97 85 ASP A C 1
ATOM 681 O O . ASP A 1 85 ? 18.063 -2.286 -0.286 1.00 61.97 85 ASP A O 1
ATOM 685 N N . PRO A 1 86 ? 20.185 -2.413 0.447 1.00 56.50 86 PRO A N 1
ATOM 686 C CA . PRO A 1 86 ? 20.015 -1.412 1.501 1.00 56.50 86 PRO A CA 1
ATOM 687 C C . PRO A 1 86 ? 19.604 -0.042 0.944 1.00 56.50 86 PRO A C 1
ATOM 689 O O . PRO A 1 86 ? 19.948 0.328 -0.176 1.00 56.50 86 PRO A O 1
ATOM 692 N N . SER A 1 87 ? 18.844 0.708 1.747 1.00 58.41 87 SER A N 1
ATOM 693 C CA . SER A 1 87 ? 18.084 1.908 1.360 1.00 58.41 87 SER A CA 1
ATOM 694 C C . SER A 1 87 ? 18.872 2.908 0.497 1.00 58.41 87 SER A C 1
ATOM 696 O O . SER A 1 87 ? 19.801 3.556 0.988 1.00 58.41 87 SER A O 1
ATOM 698 N N . GLY A 1 88 ? 18.466 3.031 -0.773 1.00 68.75 88 GLY A N 1
ATOM 699 C CA . GLY A 1 88 ? 18.804 4.129 -1.681 1.00 68.75 88 GLY A CA 1
ATOM 700 C C . GLY A 1 88 ? 17.800 5.281 -1.561 1.00 68.75 88 GLY A C 1
ATOM 701 O O . GLY A 1 88 ? 17.283 5.542 -0.484 1.00 68.75 88 GLY A O 1
ATOM 702 N N . ARG A 1 89 ? 17.513 5.999 -2.653 1.00 83.12 89 ARG A N 1
ATOM 703 C CA . ARG A 1 89 ? 16.479 7.049 -2.677 1.00 83.12 89 ARG A CA 1
ATOM 704 C C . ARG A 1 89 ? 15.097 6.409 -2.843 1.00 83.12 89 ARG A C 1
ATOM 706 O O . ARG A 1 89 ? 14.720 6.115 -3.970 1.00 83.12 89 ARG A O 1
ATOM 713 N N . GLU A 1 90 ? 14.317 6.235 -1.778 1.00 89.12 90 GLU A N 1
ATOM 714 C CA . GLU A 1 90 ? 12.915 5.811 -1.906 1.00 89.12 90 GLU A CA 1
ATOM 715 C C . GLU A 1 90 ? 11.945 6.951 -2.274 1.00 89.12 90 GLU A C 1
ATOM 717 O O . GLU A 1 90 ? 12.128 8.122 -1.930 1.00 89.12 90 GLU A O 1
ATOM 722 N N . GLU A 1 91 ? 10.868 6.592 -2.973 1.00 91.50 91 GLU A N 1
ATOM 723 C CA . GLU A 1 91 ? 9.758 7.479 -3.314 1.00 91.50 91 GLU A CA 1
ATOM 724 C C . GLU A 1 91 ? 8.469 6.981 -2.654 1.00 91.50 91 GLU A C 1
ATOM 726 O O . GLU A 1 91 ? 8.121 5.803 -2.743 1.00 91.50 91 GLU A O 1
ATOM 731 N N . HIS A 1 92 ? 7.733 7.890 -2.017 1.00 91.94 92 HIS A N 1
ATOM 732 C CA . HIS A 1 92 ? 6.520 7.575 -1.266 1.00 91.94 92 HIS A CA 1
ATOM 733 C C . HIS A 1 92 ? 5.268 8.138 -1.942 1.00 91.94 92 HIS A C 1
ATOM 735 O O . HIS A 1 92 ? 5.255 9.296 -2.359 1.00 91.94 92 HIS A O 1
ATOM 741 N N . TYR A 1 93 ? 4.196 7.345 -1.973 1.00 92.38 93 TYR A N 1
ATOM 742 C CA . TYR A 1 93 ? 2.906 7.715 -2.558 1.00 92.38 93 TYR A CA 1
ATOM 743 C C . TYR A 1 93 ? 1.732 7.287 -1.666 1.00 92.38 93 TYR A C 1
ATOM 745 O O . TYR A 1 93 ? 1.849 6.327 -0.904 1.00 92.38 93 TYR A O 1
ATOM 753 N N . GLY A 1 94 ? 0.581 7.948 -1.825 1.00 89.50 94 GLY A N 1
ATOM 754 C CA . GLY A 1 94 ? -0.664 7.603 -1.132 1.00 89.50 94 GLY A CA 1
ATOM 755 C C . GLY A 1 94 ? -0.784 8.242 0.253 1.00 89.50 94 GLY A C 1
ATOM 756 O O . GLY A 1 94 ? -0.390 9.394 0.444 1.00 89.50 94 GLY A O 1
ATOM 757 N N . ALA A 1 95 ? -1.361 7.504 1.204 1.00 83.12 95 ALA A N 1
ATOM 758 C CA . ALA A 1 95 ? -1.508 7.920 2.597 1.00 83.12 95 ALA A CA 1
ATOM 759 C C . ALA A 1 95 ? -0.190 8.478 3.161 1.00 83.12 95 ALA A C 1
ATOM 761 O O . ALA A 1 95 ? 0.887 8.003 2.798 1.00 83.12 95 ALA A O 1
ATOM 762 N N . CYS A 1 96 ? -0.269 9.464 4.067 1.00 76.56 96 CYS A N 1
ATOM 763 C CA . CYS A 1 96 ? 0.908 10.100 4.666 1.00 76.56 96 CYS A CA 1
ATOM 764 C C . CYS A 1 96 ? 1.850 9.039 5.255 1.00 76.56 96 CYS A C 1
ATOM 766 O O . CYS A 1 96 ? 1.612 8.499 6.337 1.00 76.56 96 CYS A O 1
ATOM 768 N N . THR A 1 97 ? 2.934 8.732 4.539 1.00 65.56 97 THR A N 1
ATOM 769 C CA . THR A 1 97 ? 3.863 7.659 4.909 1.00 65.56 97 THR A CA 1
ATOM 770 C C . THR A 1 97 ? 4.560 7.952 6.225 1.00 65.56 97 THR A C 1
ATOM 772 O O . THR A 1 97 ? 4.810 7.032 6.994 1.00 65.56 97 THR A O 1
ATOM 775 N N . LYS A 1 98 ? 4.804 9.230 6.542 1.00 63.09 98 LYS A N 1
ATOM 776 C CA . LYS A 1 98 ? 5.336 9.641 7.849 1.00 63.09 98 LYS A CA 1
ATOM 777 C C . LYS A 1 98 ? 4.412 9.242 9.002 1.00 63.09 98 LYS A C 1
ATOM 779 O O . LYS A 1 98 ? 4.901 8.732 10.010 1.00 63.09 98 LYS A O 1
ATOM 784 N N . ASP A 1 99 ? 3.101 9.405 8.834 1.00 73.62 99 ASP A N 1
ATOM 785 C CA . ASP A 1 99 ? 2.121 9.000 9.846 1.00 73.62 99 ASP A CA 1
ATOM 786 C C . ASP A 1 99 ? 1.965 7.478 9.888 1.00 73.62 99 ASP A C 1
ATOM 788 O O . ASP A 1 99 ? 1.833 6.904 10.968 1.00 73.62 99 ASP A O 1
ATOM 792 N N . LEU A 1 100 ? 2.043 6.811 8.731 1.00 81.56 100 LEU A N 1
ATOM 793 C CA . LEU A 1 100 ? 2.019 5.353 8.659 1.00 81.56 100 LEU A CA 1
ATOM 794 C C . LEU A 1 100 ? 3.202 4.733 9.402 1.00 81.56 100 LEU A C 1
ATOM 796 O O . LEU A 1 100 ? 2.989 3.834 10.202 1.00 81.56 100 LEU A O 1
ATOM 800 N N . TRP A 1 101 ? 4.432 5.202 9.180 1.00 81.06 101 TRP A N 1
ATOM 801 C CA . TRP A 1 101 ? 5.611 4.651 9.854 1.00 81.06 101 TRP A CA 1
ATOM 802 C C . TRP A 1 101 ? 5.555 4.849 11.366 1.00 81.06 101 TRP A C 1
ATOM 804 O O . TRP A 1 101 ? 5.936 3.957 12.122 1.00 81.06 101 TRP A O 1
ATOM 814 N N . ALA A 1 102 ? 5.048 6.000 11.817 1.00 82.50 102 ALA A N 1
ATOM 815 C CA . ALA A 1 102 ? 4.813 6.234 13.233 1.00 82.50 102 ALA A CA 1
ATOM 816 C C . ALA A 1 102 ? 3.799 5.232 13.808 1.00 82.50 102 ALA A C 1
ATOM 818 O O . ALA A 1 102 ? 4.076 4.642 14.845 1.00 82.50 102 ALA A O 1
ATOM 819 N N . ARG A 1 103 ? 2.684 4.986 13.107 1.00 81.69 103 ARG A N 1
ATOM 820 C CA . ARG A 1 103 ? 1.653 4.011 13.508 1.00 81.69 103 ARG A CA 1
ATOM 821 C C . ARG A 1 103 ? 2.139 2.560 13.418 1.00 81.69 103 ARG A C 1
ATOM 823 O O . ARG A 1 103 ? 1.779 1.745 14.256 1.00 81.69 103 ARG A O 1
ATOM 830 N N . ALA A 1 104 ? 2.970 2.238 12.430 1.00 83.94 104 ALA A N 1
ATOM 831 C CA . ALA A 1 104 ? 3.487 0.896 12.182 1.00 83.94 104 ALA A CA 1
ATOM 832 C C . ALA A 1 104 ? 4.490 0.438 13.248 1.00 83.94 104 ALA A C 1
ATOM 834 O O . ALA A 1 104 ? 4.545 -0.753 13.537 1.00 83.94 104 ALA A O 1
ATOM 835 N N . ARG A 1 105 ? 5.260 1.364 13.845 1.00 85.88 105 ARG A N 1
ATOM 836 C CA . ARG A 1 105 ? 6.244 1.039 14.897 1.00 85.88 105 ARG A CA 1
ATOM 837 C C . ARG A 1 105 ? 5.629 0.321 16.095 1.00 85.88 105 ARG A C 1
ATOM 839 O O . ARG A 1 105 ? 6.245 -0.602 16.614 1.00 85.88 105 ARG A O 1
ATOM 846 N N . ASP A 1 106 ? 4.420 0.719 16.474 1.00 85.88 106 ASP A N 1
ATOM 847 C CA . ASP A 1 106 ? 3.670 0.135 17.590 1.00 85.88 106 ASP A CA 1
ATOM 848 C C . ASP A 1 106 ? 2.510 -0.758 17.097 1.00 85.88 106 ASP A C 1
ATOM 850 O O . ASP A 1 106 ? 1.600 -1.098 17.857 1.00 85.88 106 ASP A O 1
ATOM 854 N N . GLY A 1 107 ? 2.508 -1.095 15.801 1.00 90.25 107 GLY A N 1
ATOM 855 C CA . GLY A 1 107 ? 1.445 -1.815 15.108 1.00 90.25 107 GLY A CA 1
ATOM 856 C C . GLY A 1 107 ? 1.724 -3.304 14.901 1.00 90.25 107 GLY A C 1
ATOM 857 O O . GLY A 1 107 ? 2.822 -3.806 15.129 1.00 90.25 107 GLY A O 1
ATOM 858 N N . LEU A 1 108 ? 0.710 -4.019 14.414 1.00 94.75 108 LEU A N 1
ATOM 859 C CA . LEU A 1 108 ? 0.834 -5.399 13.949 1.00 94.75 108 LEU A CA 1
ATOM 860 C C . LEU A 1 108 ? 1.059 -5.415 12.434 1.00 94.75 108 LEU A C 1
ATOM 862 O O . LEU A 1 108 ? 0.228 -4.903 11.684 1.00 94.75 108 LEU A O 1
ATOM 866 N N . LEU A 1 109 ? 2.134 -6.054 11.974 1.00 94.12 109 LEU A N 1
ATOM 867 C CA . LEU A 1 109 ? 2.364 -6.311 10.552 1.00 94.12 109 LEU A CA 1
ATOM 868 C C . LEU A 1 109 ? 1.735 -7.650 10.140 1.00 94.12 109 LEU A C 1
ATOM 870 O O . LEU A 1 109 ? 2.154 -8.709 10.605 1.00 94.12 109 LEU A O 1
ATOM 874 N N . LEU A 1 110 ? 0.774 -7.603 9.221 1.00 95.38 110 LEU A N 1
ATOM 875 C CA . LEU A 1 110 ? 0.315 -8.757 8.456 1.00 95.38 110 LEU A CA 1
ATOM 876 C C . LEU A 1 110 ? 1.116 -8.811 7.149 1.00 95.38 110 LEU A C 1
ATOM 878 O O . LEU A 1 110 ? 0.829 -8.056 6.224 1.00 95.38 110 LEU A O 1
ATOM 882 N N . ASN A 1 111 ? 2.138 -9.665 7.094 1.00 93.31 111 ASN A N 1
ATOM 883 C CA . ASN A 1 111 ? 3.026 -9.796 5.936 1.00 93.31 111 ASN A CA 1
ATOM 884 C C . ASN A 1 111 ? 2.471 -10.815 4.927 1.00 93.31 111 ASN A C 1
ATOM 886 O O . ASN A 1 111 ? 2.283 -11.978 5.293 1.00 93.31 111 ASN A O 1
ATOM 890 N N . LEU A 1 112 ? 2.216 -10.377 3.691 1.00 91.44 112 LEU A N 1
ATOM 891 C CA . LEU A 1 112 ? 1.643 -11.169 2.595 1.00 91.44 112 LEU A CA 1
ATOM 892 C C . LEU A 1 112 ? 2.642 -11.400 1.452 1.00 91.44 112 LEU A C 1
ATOM 894 O O . LEU A 1 112 ? 3.349 -10.446 1.045 1.00 91.44 112 LEU A O 1
#

Solvent-accessible surface area (backbone atoms only — not comparable to full-atom values): 6125 Å² total; per-residue (Å²): 130,73,32,36,34,41,34,36,60,58,36,46,72,41,48,85,42,88,62,50,54,51,62,62,46,54,52,40,52,52,38,42,74,72,72,41,57,44,32,36,41,39,42,37,62,26,76,96,34,51,69,59,36,51,54,22,41,51,53,34,50,54,51,34,54,76,68,74,47,37,79,40,29,28,37,39,38,31,70,79,34,54,89,94,52,80,88,66,73,70,45,78,44,68,22,62,56,73,59,46,53,61,49,50,76,74,29,46,78,49,82,99

Mean predicted aligned error: 4.29 Å

Secondary structure (DSSP, 8-state):
---EEEEESSTTTSTTSTTTTHHHHHHHHHHHHTT--EEEEEEE--TT-HHHHHHHHHHHHHHHHHTT-GGGEEEEE-TT--TT----S-EEEES-HHHHHHHHHTSEEEE-

Nearest PDB structures (foldseek):
  3no3-assembly1_A  TM=7.306E-01  e=7.822E-01  Parabacteroides distasonis ATCC 8503
  4xgu-assembly1_E  TM=3.158E-01  e=2.345E-01  Caenorhabditis elegans
  3rt1-assembly1_D  TM=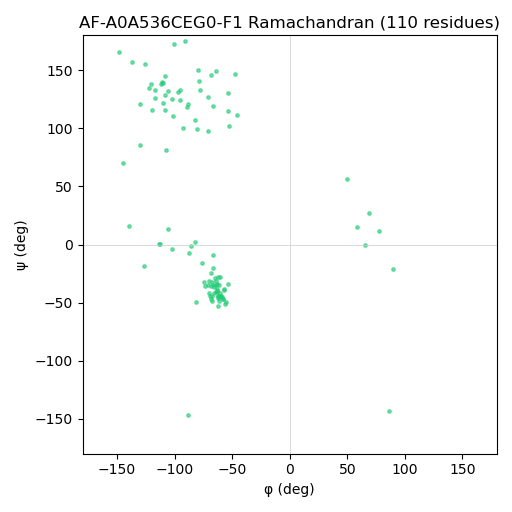2.963E-01  e=4.283E-01  Saccharomyces cerevisiae
  4kqm-assembly1_D  TM=3.444E-01  e=1.997E+00  Saccharomyces cerevisiae FostersO
  2vpt-assembly1_A-2  TM=4.122E-01  e=9.953E+00  Acetivibrio thermocellus

pLDDT: mean 89.37, std 8.92, range [56.5, 97.88]

Foldseek 3Di:
DQAEEEEDEPCLLPVVPPCPVVPSVVVQVVCVVVVHNYAYEYEYEQQPHLVSSVVSNVVNVVVCVVVVNQQRYKYKYQSPDDDPDPDDDIDIGGHDVVVVVVSVVRHHYDYD

Sequence (112 aa):
MIPVVVGSRFVAKYPTGGGNFWVPLQYLLGLRALGVEAYWLELLWPQSDVARARRSLQTFQCYVEALGVAQWIAIVLFPDNEYDDPSGREEHYGACTKDLWARARDGLLLNL

Radius of gyration: 13.48 Å; Cα contacts (8 Å, |Δi|>4): 195; chains: 1; bounding box: 35×22×36 Å